Protein AF-A0A2X3AF05-F1 (afdb_monomer_lite)

Sequence (157 aa):
MMVEIRLKDGFSAYKIAKELNRPINTVLNEIRRGTTKQIKQGKEFNVYFADTGEAVYKKNRLKSSRKYKLLECSDFIKYVVDKVKNDHWSLDACVGEALHSSRFSPSQIISTKTLYNYVDLGLLPIKNIDLPAKLHRNKKSTRARNNKKKLGTSILD

Foldseek 3Di:
DQLQVVVVVVDDLVVSCVVLVHDSVLSVLLQVQQWDWDADPNDTDTHGDNVSSVVSVVVVVVVPDDDDCCVVLVVLLVQLLCCLPPVVDALQVSLVCCVVVVPDDPVSRDDSVSVVVCQVVVVHPDHLVSHPCNVVDDDDDDDDDPPDDDPDDDPSD

Organism: Clostridium perfringens (NCBI:txid1502)

Structure (mmCIF, N/CA/C/O backbone):
data_AF-A0A2X3AF05-F1
#
_entry.id   AF-A0A2X3AF05-F1
#
loop_
_atom_site.group_PDB
_atom_site.id
_atom_site.type_symbol
_atom_site.label_atom_id
_atom_site.label_alt_id
_atom_site.label_comp_id
_atom_site.label_asym_id
_atom_site.label_entity_id
_atom_site.label_seq_id
_atom_site.pdbx_PDB_ins_code
_atom_site.Cartn_x
_atom_site.Cartn_y
_atom_site.Cartn_z
_atom_site.occupancy
_atom_site.B_iso_or_equiv
_atom_site.auth_seq_id
_atom_site.auth_comp_id
_atom_site.auth_asym_id
_atom_site.auth_atom_id
_atom_site.pdbx_PDB_model_num
ATOM 1 N N . MET A 1 1 ? -12.002 -11.005 17.963 1.00 66.19 1 MET A N 1
ATOM 2 C CA . MET A 1 1 ? -13.215 -11.366 18.748 1.00 66.19 1 MET A CA 1
ATOM 3 C C . MET A 1 1 ? -13.111 -11.010 20.246 1.00 66.19 1 MET A C 1
ATOM 5 O O . MET A 1 1 ? -14.076 -10.506 20.809 1.00 66.19 1 MET A O 1
ATOM 9 N N . MET A 1 2 ? -11.945 -11.182 20.888 1.00 83.31 2 MET A N 1
ATOM 10 C CA . MET A 1 2 ? -11.741 -10.948 22.335 1.00 83.31 2 MET A CA 1
ATOM 11 C C . MET A 1 2 ? -12.134 -9.540 22.833 1.00 83.31 2 MET A C 1
ATOM 13 O O . MET A 1 2 ? -12.785 -9.407 23.865 1.00 83.31 2 MET A O 1
ATOM 17 N N . VAL A 1 3 ? -11.771 -8.479 22.097 1.00 88.00 3 VAL A N 1
ATOM 18 C CA . VAL A 1 3 ? -12.069 -7.083 22.488 1.00 88.00 3 VAL A CA 1
ATOM 19 C C . VAL A 1 3 ? -13.576 -6.828 22.585 1.00 88.00 3 VAL A C 1
ATOM 21 O O . VAL A 1 3 ? -14.021 -6.140 23.497 1.00 88.00 3 VAL A O 1
ATOM 24 N N . GLU A 1 4 ? -14.367 -7.399 21.674 1.00 89.25 4 GLU A N 1
ATOM 25 C CA . GLU A 1 4 ? -15.819 -7.198 21.656 1.00 89.25 4 GLU A CA 1
ATOM 26 C C . GLU A 1 4 ? -16.498 -7.840 22.867 1.00 89.25 4 GLU A C 1
ATOM 28 O O . GLU A 1 4 ? -17.340 -7.212 23.505 1.00 89.25 4 GLU A O 1
ATOM 33 N N . ILE A 1 5 ? -16.093 -9.067 23.207 1.00 90.62 5 ILE A N 1
ATOM 34 C CA . ILE A 1 5 ? -16.600 -9.797 24.375 1.00 90.62 5 ILE A CA 1
ATOM 35 C C . ILE A 1 5 ? -16.286 -9.005 25.647 1.00 90.62 5 ILE A C 1
ATOM 37 O O . ILE A 1 5 ? -17.187 -8.676 26.410 1.00 90.62 5 ILE A O 1
ATOM 41 N N . ARG A 1 6 ? -15.029 -8.580 25.825 1.00 90.94 6 ARG A N 1
ATOM 42 C CA . ARG A 1 6 ? -14.612 -7.862 27.039 1.00 90.94 6 ARG A CA 1
ATOM 43 C C . ARG A 1 6 ? -15.252 -6.487 27.191 1.00 90.94 6 ARG A C 1
ATOM 45 O O . ARG A 1 6 ? -15.476 -6.046 28.315 1.00 90.94 6 ARG A O 1
ATOM 52 N N . LEU A 1 7 ? -15.584 -5.815 26.090 1.00 90.75 7 LEU A N 1
ATOM 53 C CA . LEU A 1 7 ? -16.369 -4.583 26.151 1.00 90.75 7 LEU A CA 1
ATOM 54 C C . LEU A 1 7 ? -17.815 -4.833 26.590 1.00 90.75 7 LEU A C 1
ATOM 56 O O . LEU A 1 7 ? -18.346 -4.026 27.350 1.00 90.75 7 LEU A O 1
ATOM 60 N N . LYS A 1 8 ? -18.435 -5.944 26.167 1.00 89.12 8 LYS A N 1
ATOM 61 C CA . LYS A 1 8 ? -19.765 -6.355 26.656 1.00 89.12 8 LYS A CA 1
ATOM 62 C C . LYS A 1 8 ? -19.730 -6.706 28.147 1.00 89.12 8 LYS A C 1
ATOM 64 O O . LYS A 1 8 ? -20.658 -6.345 28.862 1.00 89.12 8 LYS A O 1
ATOM 69 N N . ASP A 1 9 ? -18.626 -7.281 28.621 1.00 92.44 9 ASP A N 1
ATOM 70 C CA . ASP A 1 9 ? -18.380 -7.563 30.045 1.00 92.44 9 ASP A CA 1
ATOM 71 C C . ASP A 1 9 ? -18.046 -6.302 30.879 1.00 92.44 9 ASP A C 1
ATOM 73 O O . ASP A 1 9 ? -17.771 -6.397 32.075 1.00 92.44 9 ASP A O 1
ATOM 77 N N . GLY A 1 10 ? -18.019 -5.109 30.267 1.00 91.62 10 GLY A N 1
ATOM 78 C CA . GLY A 1 10 ? -17.755 -3.840 30.955 1.00 91.62 10 GLY A CA 1
ATOM 79 C C . GLY A 1 10 ? -16.281 -3.583 31.291 1.00 91.62 10 GLY A C 1
ATOM 80 O O . GLY A 1 10 ? -15.974 -2.772 32.167 1.00 91.62 10 GLY A O 1
ATOM 81 N N . PHE A 1 11 ? -15.338 -4.263 30.631 1.00 93.12 11 PHE A N 1
ATOM 82 C CA . PHE A 1 11 ? -13.915 -4.084 30.919 1.00 93.12 11 PHE A CA 1
ATOM 83 C C . PHE A 1 11 ? -13.405 -2.742 30.388 1.00 93.12 11 PHE A C 1
ATOM 85 O O . PHE A 1 11 ? -13.729 -2.310 29.282 1.00 93.12 11 PHE A O 1
ATOM 92 N N . SER A 1 12 ? -12.507 -2.111 31.150 1.00 93.62 12 SER A N 1
ATOM 93 C CA . SER A 1 12 ? -11.785 -0.932 30.675 1.00 93.62 12 SER A CA 1
ATOM 94 C C . SER A 1 12 ? -10.769 -1.305 29.590 1.00 93.62 12 SER A C 1
ATOM 96 O O . SER A 1 12 ? -10.174 -2.387 29.607 1.00 93.62 12 SER A O 1
ATOM 98 N N . ALA A 1 13 ? -10.491 -0.371 28.676 1.00 92.38 13 ALA A N 1
ATOM 99 C CA . ALA A 1 13 ? -9.490 -0.565 27.623 1.00 92.38 13 ALA A CA 1
ATOM 100 C C . ALA A 1 13 ? -8.098 -0.928 28.180 1.00 92.38 13 ALA A C 1
ATOM 102 O O . ALA A 1 13 ? -7.360 -1.684 27.552 1.00 92.38 13 ALA A O 1
ATOM 103 N N . TYR A 1 14 ? -7.752 -0.438 29.376 1.00 94.31 14 TYR A N 1
ATOM 104 C CA . TYR A 1 14 ? -6.516 -0.801 30.073 1.00 94.31 14 TYR A CA 1
ATOM 105 C C . TYR A 1 14 ? -6.477 -2.289 30.445 1.00 94.31 14 TYR A C 1
ATOM 107 O O . TYR A 1 14 ? -5.475 -2.960 30.197 1.00 94.31 14 TYR A O 1
ATOM 115 N N . LYS A 1 15 ? -7.574 -2.818 31.003 1.00 94.38 15 LYS A N 1
ATOM 116 C CA . LYS A 1 15 ? -7.674 -4.227 31.405 1.00 94.38 15 LYS A CA 1
ATOM 117 C C . LYS A 1 15 ? -7.576 -5.151 30.190 1.00 94.38 15 LYS A C 1
ATOM 119 O O . LYS A 1 15 ? -6.804 -6.104 30.213 1.00 94.38 15 LYS A O 1
ATOM 124 N N . ILE A 1 16 ? -8.266 -4.796 29.103 1.00 92.75 16 ILE A N 1
ATOM 125 C CA . ILE A 1 16 ? -8.190 -5.503 27.814 1.00 92.75 16 ILE A CA 1
ATOM 126 C C . ILE A 1 16 ? -6.752 -5.488 27.269 1.00 92.75 16 ILE A C 1
ATOM 128 O O . ILE A 1 16 ? -6.238 -6.508 26.822 1.00 92.75 16 ILE A O 1
ATOM 132 N N . ALA A 1 17 ? -6.069 -4.343 27.335 1.00 92.56 17 ALA A N 1
ATOM 133 C CA . ALA A 1 17 ? -4.694 -4.210 26.863 1.00 92.56 17 ALA A CA 1
ATOM 134 C C . ALA A 1 17 ? -3.702 -5.079 27.655 1.00 92.56 17 ALA A C 1
ATOM 136 O O . ALA A 1 17 ? -2.823 -5.702 27.057 1.00 92.56 17 ALA A O 1
ATOM 137 N N . LYS A 1 18 ? -3.862 -5.160 28.983 1.00 93.31 18 LYS A N 1
ATOM 138 C CA . LYS A 1 18 ? -3.059 -6.041 29.844 1.00 93.31 18 LYS A CA 1
ATOM 139 C C . LYS A 1 18 ? -3.282 -7.515 29.527 1.00 93.31 18 LYS A C 1
ATOM 141 O O . LYS A 1 18 ? -2.306 -8.247 29.416 1.00 93.31 18 LYS A O 1
ATOM 146 N N . GLU A 1 19 ? -4.532 -7.922 29.325 1.00 91.44 19 GLU A N 1
ATOM 147 C CA . GLU A 1 19 ? -4.881 -9.300 28.970 1.00 91.44 19 GLU A CA 1
ATOM 148 C C . GLU A 1 19 ? -4.316 -9.716 27.606 1.00 91.44 19 GLU A C 1
ATOM 150 O O . GLU A 1 19 ? -3.739 -10.790 27.475 1.00 91.44 19 GLU A O 1
ATOM 155 N N . LEU A 1 20 ? -4.399 -8.836 26.604 1.00 88.75 20 LEU A N 1
ATOM 156 C CA . LEU A 1 20 ? -3.835 -9.085 25.272 1.00 88.75 20 LEU A CA 1
ATOM 157 C C . LEU A 1 20 ? -2.306 -8.924 25.217 1.00 88.75 20 LEU A C 1
ATOM 159 O O . LEU A 1 20 ? -1.701 -9.163 24.171 1.00 88.75 20 LEU A O 1
ATOM 163 N N . ASN A 1 21 ? -1.679 -8.474 26.308 1.00 90.00 21 ASN A N 1
ATOM 164 C CA . ASN A 1 21 ? -0.277 -8.064 26.366 1.00 90.00 21 ASN A CA 1
ATOM 165 C C . ASN A 1 21 ? 0.096 -7.062 25.250 1.00 90.00 21 ASN A C 1
ATOM 167 O O . ASN A 1 21 ? 1.096 -7.205 24.540 1.00 90.00 21 ASN A O 1
ATOM 171 N N . ARG A 1 22 ? -0.750 -6.043 25.053 1.00 88.75 22 ARG A N 1
ATOM 172 C CA . ARG A 1 22 ? -0.572 -4.999 24.034 1.00 88.75 22 ARG A CA 1
ATOM 173 C C . ARG A 1 22 ? -0.566 -3.604 24.650 1.00 88.75 22 ARG A C 1
ATOM 175 O O . ARG A 1 22 ? -1.177 -3.383 25.691 1.00 88.75 22 ARG A O 1
ATOM 182 N N . PRO A 1 23 ? 0.067 -2.618 23.990 1.00 91.75 23 PRO A N 1
ATOM 183 C CA . PRO A 1 23 ? -0.051 -1.227 24.408 1.00 91.75 23 PRO A CA 1
ATOM 184 C C . PRO A 1 23 ? -1.510 -0.759 24.365 1.00 91.75 23 PRO A C 1
ATOM 186 O O . PRO A 1 23 ? -2.201 -1.005 23.371 1.00 91.75 23 PRO A O 1
ATOM 189 N N . ILE A 1 24 ? -1.942 -0.012 25.387 1.00 93.88 24 ILE A N 1
ATOM 190 C CA . ILE A 1 24 ? -3.313 0.521 25.507 1.00 93.88 24 ILE A CA 1
ATOM 191 C C . ILE A 1 24 ? -3.758 1.304 24.267 1.00 93.88 24 ILE A C 1
ATOM 193 O O . ILE A 1 24 ? -4.888 1.152 23.812 1.00 93.88 24 ILE A O 1
ATOM 197 N N . ASN A 1 25 ? -2.847 2.066 23.655 1.00 94.81 25 ASN A N 1
ATOM 198 C CA . ASN A 1 25 ? -3.124 2.837 22.443 1.00 94.81 25 ASN A CA 1
ATOM 199 C C . ASN A 1 25 ? -3.580 1.953 21.277 1.00 94.81 25 ASN A C 1
ATOM 201 O O . ASN A 1 25 ? -4.412 2.375 20.481 1.00 94.81 25 ASN A O 1
ATOM 205 N N . THR A 1 26 ? -3.081 0.718 21.189 1.00 91.00 26 THR A N 1
ATOM 206 C CA . THR A 1 26 ? -3.488 -0.238 20.149 1.00 91.00 26 THR A CA 1
ATOM 207 C C . THR A 1 26 ? -4.952 -0.623 20.323 1.00 91.00 26 THR A C 1
ATOM 209 O O . THR A 1 26 ? -5.715 -0.566 19.365 1.00 91.00 26 THR A O 1
ATOM 212 N N . VAL A 1 27 ? -5.352 -0.937 21.559 1.00 92.06 27 VAL A N 1
ATOM 213 C CA . VAL A 1 27 ? -6.736 -1.293 21.900 1.00 92.06 27 VAL A CA 1
ATOM 214 C C . VAL A 1 27 ? -7.660 -0.093 21.709 1.00 92.06 27 VAL A C 1
ATOM 216 O O . VAL A 1 27 ? -8.699 -0.219 21.076 1.00 92.06 27 VAL A O 1
ATOM 219 N N . LEU A 1 28 ? -7.265 1.098 22.162 1.00 93.94 28 LEU A N 1
ATOM 220 C CA . LEU A 1 28 ? -8.055 2.318 21.964 1.00 93.94 28 LEU A CA 1
ATOM 221 C C . LEU A 1 28 ? -8.248 2.658 20.482 1.00 93.94 28 LEU A C 1
ATOM 223 O O . LEU A 1 28 ? -9.339 3.060 20.081 1.00 93.94 28 LEU A O 1
ATOM 227 N N . ASN A 1 29 ? -7.207 2.496 19.663 1.00 93.00 29 ASN A N 1
ATOM 228 C CA . ASN A 1 29 ? -7.294 2.718 18.221 1.00 93.00 29 ASN A CA 1
ATOM 229 C C . ASN A 1 29 ? -8.196 1.685 17.538 1.00 93.00 29 ASN A C 1
ATOM 231 O O . ASN A 1 29 ? -8.916 2.051 16.612 1.00 93.00 29 ASN A O 1
ATOM 235 N N . GLU A 1 30 ? -8.175 0.429 17.993 1.00 91.81 30 GLU A N 1
ATOM 236 C CA . GLU A 1 30 ? -9.094 -0.610 17.523 1.00 91.81 30 GLU A CA 1
ATOM 237 C C . GLU A 1 30 ? -10.542 -0.250 17.846 1.00 91.81 30 GLU A C 1
ATOM 239 O O . GLU A 1 30 ? -11.370 -0.164 16.943 1.00 91.81 30 GLU A O 1
ATOM 244 N N . ILE A 1 31 ? -10.824 0.047 19.118 1.00 92.56 31 ILE A N 1
ATOM 245 C CA . I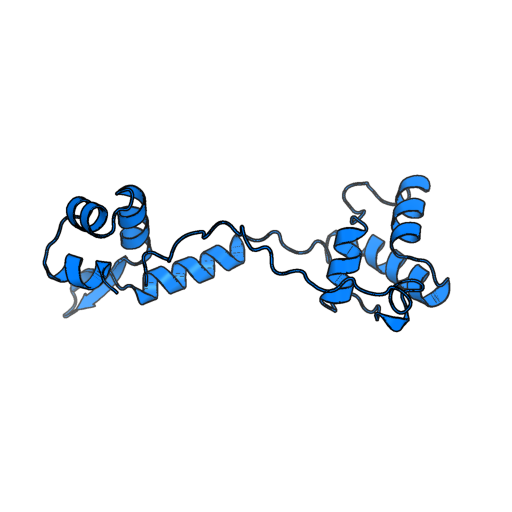LE A 1 31 ? -12.165 0.397 19.590 1.00 92.56 31 ILE A CA 1
ATOM 246 C C . ILE A 1 31 ? -12.688 1.597 18.809 1.00 92.56 31 ILE A C 1
ATOM 248 O O . ILE A 1 31 ? -13.752 1.524 18.208 1.00 92.56 31 ILE A O 1
ATOM 252 N N . ARG A 1 32 ? -11.902 2.676 18.712 1.00 93.06 32 ARG A N 1
ATOM 253 C CA . ARG A 1 32 ? -12.293 3.875 17.958 1.00 93.06 32 ARG A CA 1
ATOM 254 C C . ARG A 1 32 ? -12.599 3.574 16.490 1.00 93.06 32 ARG A C 1
ATOM 256 O O . ARG A 1 32 ? -13.454 4.228 15.907 1.00 93.06 32 ARG A O 1
ATOM 263 N N . ARG A 1 33 ? -11.895 2.611 15.893 1.00 92.25 33 ARG A N 1
ATOM 264 C CA . ARG A 1 33 ? -12.087 2.213 14.497 1.00 92.25 33 ARG A CA 1
ATOM 265 C C . ARG A 1 33 ? -13.323 1.330 14.296 1.00 92.25 33 ARG A C 1
ATOM 267 O O . ARG A 1 33 ? -13.945 1.437 13.245 1.00 92.25 33 ARG A O 1
ATOM 274 N N . GLY A 1 34 ? -13.653 0.475 15.264 1.00 91.88 34 GLY A N 1
ATOM 275 C CA . GLY A 1 34 ? -14.804 -0.436 15.209 1.00 91.88 34 GLY A CA 1
ATOM 276 C C . GLY A 1 34 ? -16.100 0.105 15.820 1.00 91.88 34 GLY A C 1
ATOM 277 O O . GLY A 1 34 ? -17.156 -0.493 15.620 1.00 91.88 34 GLY A O 1
ATOM 278 N N . THR A 1 35 ? -16.057 1.223 16.552 1.00 93.69 35 THR A N 1
ATOM 279 C CA . THR A 1 35 ? -17.252 1.863 17.119 1.00 93.69 35 THR A CA 1
ATOM 280 C C . THR A 1 35 ? -18.089 2.526 16.031 1.00 93.69 35 THR A C 1
ATOM 282 O O . THR A 1 35 ? -17.615 3.396 15.302 1.00 93.69 35 THR A O 1
ATOM 285 N N . THR A 1 36 ? -19.365 2.150 15.962 1.00 91.19 36 THR A N 1
ATOM 286 C CA . THR A 1 36 ? -20.345 2.703 15.020 1.00 91.19 36 THR A CA 1
ATOM 287 C C . THR A 1 36 ? -21.599 3.192 15.721 1.00 91.19 36 THR A C 1
ATOM 289 O O . THR A 1 36 ? -21.995 2.650 16.754 1.00 91.19 36 THR A O 1
ATOM 292 N N . LYS A 1 37 ? -22.237 4.208 15.133 1.00 91.56 37 LYS A N 1
ATOM 293 C CA . LYS A 1 37 ? -23.563 4.668 15.539 1.00 91.56 37 LYS A CA 1
ATOM 294 C C . LYS A 1 37 ? -24.617 3.681 15.049 1.00 91.56 37 LYS A C 1
ATOM 296 O O . LYS A 1 37 ? -24.666 3.370 13.863 1.00 91.56 37 LYS A O 1
ATOM 301 N N . GLN A 1 38 ? -25.454 3.219 15.962 1.00 88.56 38 GLN A N 1
ATOM 302 C CA . GLN A 1 38 ? -26.603 2.361 15.708 1.00 88.56 38 GLN A CA 1
ATOM 303 C C . GLN A 1 38 ? -27.863 3.055 16.230 1.00 88.56 38 GLN A C 1
ATOM 305 O O . GLN A 1 38 ? -27.791 3.845 17.171 1.00 88.56 38 GLN A O 1
ATOM 310 N N . ILE A 1 39 ? -29.018 2.767 15.632 1.00 89.75 39 ILE A N 1
ATOM 311 C CA . ILE A 1 39 ? -30.318 3.281 16.086 1.00 89.75 39 ILE A CA 1
ATOM 312 C C . ILE A 1 39 ? -31.143 2.107 16.594 1.00 89.75 39 ILE A C 1
ATOM 314 O O . ILE A 1 39 ? -31.338 1.120 15.888 1.00 89.75 39 ILE A O 1
ATOM 318 N N . LYS A 1 40 ? -31.616 2.194 17.837 1.00 84.31 40 LYS A N 1
ATOM 319 C CA . LYS A 1 40 ? -32.471 1.177 18.456 1.00 84.31 40 LYS A CA 1
ATOM 320 C C . LYS A 1 40 ? -33.590 1.909 19.163 1.00 84.31 40 LYS A C 1
ATOM 322 O O . LYS A 1 40 ? -33.333 2.774 19.993 1.00 84.31 40 LYS A O 1
ATOM 327 N N . GLN A 1 41 ? -34.827 1.579 18.794 1.00 85.44 41 GLN A N 1
ATOM 328 C CA . GLN A 1 41 ? -36.030 2.215 19.346 1.00 85.44 41 GLN A CA 1
ATOM 329 C C . GLN A 1 41 ? -35.980 3.757 19.255 1.00 85.44 41 GLN A C 1
ATOM 331 O O . GLN A 1 41 ? -36.306 4.457 20.207 1.00 85.44 41 GLN A O 1
ATOM 336 N N . GLY A 1 42 ? -35.498 4.290 18.126 1.00 86.81 42 GLY A N 1
ATOM 337 C CA . GLY A 1 42 ? -35.403 5.736 17.883 1.00 86.81 42 GLY A CA 1
ATOM 338 C C . GLY A 1 42 ? -34.281 6.467 18.633 1.00 86.81 42 GLY A C 1
ATOM 339 O O . GLY A 1 42 ? -34.132 7.670 18.450 1.00 86.81 42 GLY A O 1
ATOM 340 N N . LYS A 1 43 ? -33.471 5.773 19.446 1.00 84.88 43 LYS A N 1
ATOM 341 C CA . LYS A 1 43 ? -32.310 6.353 20.137 1.00 84.88 43 LYS A CA 1
ATOM 342 C C . LYS A 1 43 ? -31.006 5.927 19.469 1.00 84.88 43 LYS A C 1
ATOM 344 O O . LYS A 1 43 ? -30.818 4.750 19.157 1.00 84.88 43 LYS A O 1
ATOM 349 N N . GLU A 1 44 ? -30.107 6.889 19.276 1.00 88.19 44 GLU A N 1
ATOM 350 C CA . GLU A 1 44 ? -28.742 6.642 18.807 1.00 88.19 44 GLU A CA 1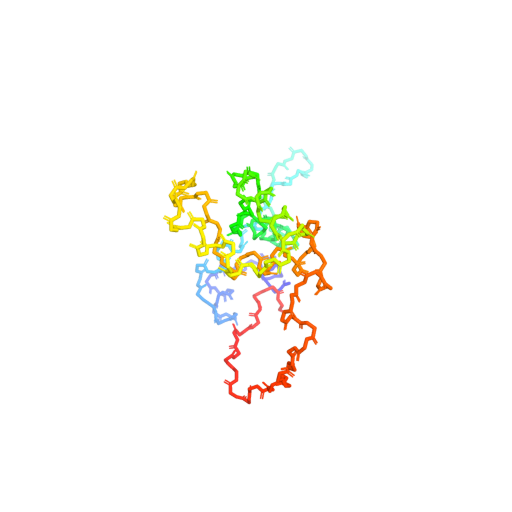
ATOM 351 C C . GLU A 1 44 ? -27.865 6.104 19.944 1.00 88.19 44 GLU A C 1
ATOM 353 O O . GLU A 1 44 ? -27.859 6.639 21.052 1.00 88.19 44 GLU A O 1
ATOM 358 N N . PHE A 1 45 ? -27.091 5.059 19.662 1.00 87.81 45 PHE A N 1
ATOM 359 C CA . PHE A 1 45 ? -26.130 4.470 20.589 1.00 87.81 45 PHE A CA 1
ATOM 360 C C . PHE A 1 45 ? -24.865 4.041 19.843 1.00 87.81 45 PHE A C 1
ATOM 362 O O . PHE A 1 45 ? -24.910 3.624 18.687 1.00 87.81 45 PHE A O 1
ATOM 369 N N . ASN A 1 46 ? -23.714 4.170 20.500 1.00 89.12 46 ASN A N 1
ATOM 370 C CA . ASN A 1 46 ? -22.427 3.773 19.938 1.00 89.12 46 ASN A CA 1
ATOM 371 C C . ASN A 1 46 ? -22.104 2.340 20.363 1.00 89.12 46 ASN A C 1
ATOM 373 O O . ASN A 1 46 ? -21.990 2.068 21.557 1.00 89.12 46 ASN A O 1
ATOM 377 N N . VAL A 1 47 ? -21.921 1.443 19.396 1.00 90.38 47 VAL A N 1
ATOM 378 C CA . VAL A 1 47 ? -21.552 0.042 19.643 1.00 90.38 47 VAL A CA 1
ATOM 379 C C . VAL A 1 47 ? -20.299 -0.308 18.872 1.00 90.38 47 VAL A C 1
ATOM 381 O O . VAL A 1 47 ? -20.156 0.027 17.694 1.00 90.38 47 VAL A O 1
ATOM 384 N N . TYR A 1 48 ? -19.390 -0.991 19.555 1.00 91.00 48 TYR A N 1
ATOM 385 C CA . TYR A 1 48 ? -18.212 -1.577 18.944 1.00 91.00 48 TYR A CA 1
ATOM 386 C C . TYR A 1 48 ? -18.552 -2.918 18.290 1.00 91.00 48 TYR A C 1
ATOM 388 O O . TYR A 1 48 ? -19.117 -3.795 18.941 1.00 91.00 48 TYR A O 1
ATOM 396 N N . PHE A 1 49 ? -18.134 -3.083 17.037 1.00 90.62 49 PHE A N 1
ATOM 397 C CA . PHE A 1 49 ? -18.172 -4.352 16.316 1.00 90.62 49 PHE A CA 1
ATOM 398 C C . PHE A 1 49 ? -16.784 -4.652 15.750 1.00 90.62 49 PHE A C 1
ATOM 400 O O . PHE A 1 49 ? -16.182 -3.798 15.086 1.00 90.62 49 PHE A O 1
ATOM 407 N N . ALA A 1 50 ? -16.277 -5.863 15.995 1.00 89.56 50 ALA A N 1
ATOM 408 C CA . ALA A 1 50 ? -14.952 -6.256 15.515 1.00 89.56 50 ALA A CA 1
ATOM 409 C C . ALA A 1 50 ? -14.867 -6.240 13.977 1.00 89.56 50 ALA A C 1
ATOM 411 O O . ALA A 1 50 ? -13.916 -5.689 13.418 1.00 89.56 50 ALA A O 1
ATOM 412 N N . ASP A 1 51 ? -15.899 -6.750 13.303 1.00 90.25 51 ASP A N 1
ATOM 413 C CA . ASP A 1 51 ? -15.965 -6.821 11.837 1.00 90.25 51 ASP A CA 1
ATOM 414 C C . ASP A 1 51 ? -15.893 -5.433 11.198 1.00 90.25 51 ASP A C 1
ATOM 416 O O . ASP A 1 51 ? -15.211 -5.223 10.191 1.00 90.25 51 ASP A O 1
ATOM 420 N N . THR A 1 52 ? -16.534 -4.441 11.818 1.00 91.31 52 THR A N 1
ATOM 421 C CA . THR A 1 52 ? -16.500 -3.064 11.327 1.00 91.31 52 THR A CA 1
ATOM 422 C C . THR A 1 52 ? -15.111 -2.453 11.483 1.00 91.31 52 THR A C 1
ATOM 424 O O . THR A 1 52 ? -14.620 -1.787 10.568 1.00 91.31 52 THR A O 1
ATOM 427 N N . GLY A 1 53 ? -14.437 -2.730 12.604 1.00 90.50 53 GLY A N 1
ATOM 428 C CA . GLY A 1 53 ? -13.051 -2.319 12.831 1.00 90.50 53 GLY A CA 1
ATOM 429 C C . GLY A 1 53 ? -12.095 -2.901 11.787 1.00 90.50 53 GLY A C 1
ATOM 430 O O . GLY A 1 53 ? -11.233 -2.181 11.263 1.00 90.50 53 GLY A O 1
ATOM 431 N N . GLU A 1 54 ? -12.281 -4.171 11.425 1.00 89.88 54 GLU A N 1
ATOM 432 C CA . GLU A 1 54 ? -11.510 -4.839 10.378 1.00 89.88 54 GLU A CA 1
ATOM 433 C C . GLU A 1 54 ? -11.828 -4.282 8.982 1.00 89.88 54 GLU A C 1
ATOM 435 O O . GLU A 1 54 ? -10.914 -3.987 8.206 1.00 89.88 54 GLU A O 1
ATOM 440 N N . ALA A 1 55 ? -13.104 -4.070 8.659 1.00 92.00 55 ALA A N 1
ATOM 441 C CA . ALA A 1 55 ? -13.524 -3.511 7.377 1.00 92.00 55 ALA A CA 1
ATOM 442 C C . ALA A 1 55 ? -12.934 -2.109 7.153 1.00 92.00 55 ALA A C 1
ATOM 444 O O . ALA A 1 55 ? -12.370 -1.821 6.090 1.00 92.00 55 ALA A O 1
ATOM 445 N N . VAL A 1 56 ? -12.985 -1.246 8.174 1.00 92.56 56 VAL A N 1
ATOM 446 C CA . VAL A 1 56 ? -12.372 0.090 8.127 1.00 92.56 56 VAL A CA 1
ATOM 447 C C . VAL A 1 56 ? -10.850 -0.013 8.006 1.00 92.56 56 VAL A C 1
ATOM 449 O O . VAL A 1 56 ? -10.251 0.724 7.217 1.00 92.56 56 VAL A O 1
ATOM 452 N N . TYR A 1 57 ? -10.208 -0.945 8.723 1.00 90.31 57 TYR A N 1
ATOM 453 C CA . TYR A 1 57 ? -8.773 -1.197 8.576 1.00 90.31 57 TYR A CA 1
ATOM 454 C C . TYR A 1 57 ? -8.409 -1.577 7.141 1.00 90.31 57 TYR A C 1
ATOM 456 O O . TYR A 1 57 ? -7.550 -0.926 6.547 1.00 90.31 57 TYR A O 1
ATOM 464 N N . LYS A 1 58 ? -9.080 -2.581 6.562 1.00 90.94 58 LYS A N 1
ATOM 465 C CA . LYS A 1 58 ? -8.841 -3.048 5.188 1.00 90.94 58 LYS A CA 1
ATOM 466 C C . LYS A 1 58 ? -9.044 -1.910 4.186 1.00 90.94 58 LYS A C 1
ATOM 468 O O . LYS A 1 58 ? -8.169 -1.666 3.356 1.00 90.94 58 LYS A O 1
ATOM 473 N N . LYS A 1 59 ? -10.123 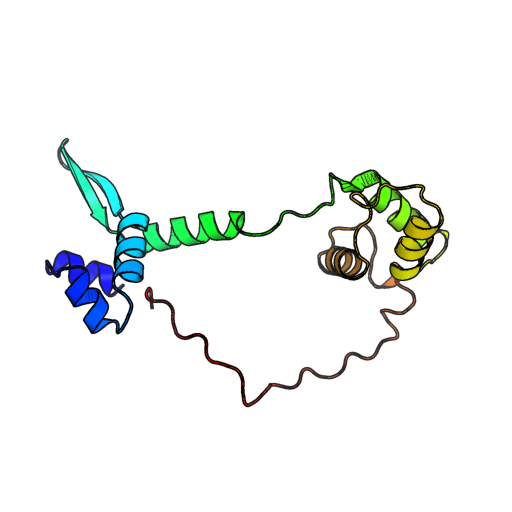-1.131 4.324 1.00 92.38 59 LYS A N 1
ATOM 474 C CA . LYS A 1 59 ? -10.400 0.044 3.479 1.00 92.38 59 LYS A CA 1
ATOM 475 C C . LYS A 1 59 ? -9.287 1.092 3.547 1.00 92.38 59 LYS A C 1
ATOM 477 O O . LYS A 1 59 ? -8.847 1.594 2.513 1.00 92.38 59 LYS A O 1
ATOM 482 N N . ASN A 1 60 ? -8.808 1.418 4.745 1.00 90.62 60 ASN A N 1
ATOM 483 C CA . ASN A 1 60 ? -7.711 2.371 4.921 1.00 90.62 60 ASN A CA 1
ATOM 484 C C . ASN A 1 60 ? -6.382 1.801 4.414 1.00 90.62 60 ASN A C 1
ATOM 486 O O . ASN A 1 60 ? -5.587 2.519 3.807 1.00 90.62 60 ASN A O 1
ATOM 490 N N . ARG A 1 61 ? -6.155 0.497 4.599 1.00 88.81 61 ARG A N 1
ATOM 491 C CA . ARG A 1 61 ? -4.949 -0.194 4.143 1.00 88.81 61 ARG A CA 1
ATOM 492 C C . ARG A 1 61 ? -4.805 -0.151 2.624 1.00 88.81 61 ARG A C 1
ATOM 494 O O . ARG A 1 61 ? -3.696 0.082 2.152 1.00 88.81 61 ARG A O 1
ATOM 501 N N . LEU A 1 62 ? -5.905 -0.281 1.878 1.00 86.56 62 LEU A N 1
ATOM 502 C CA . LEU A 1 62 ? -5.910 -0.122 0.418 1.00 86.56 62 LEU A CA 1
ATOM 503 C C . LEU A 1 62 ? -5.395 1.266 -0.005 1.00 86.56 62 LEU A C 1
ATOM 505 O O . LEU A 1 62 ? -4.591 1.378 -0.929 1.00 86.56 62 LEU A O 1
ATOM 509 N N . LYS A 1 63 ? -5.784 2.319 0.726 1.00 85.81 63 LYS A N 1
ATOM 510 C CA . LYS A 1 63 ? -5.360 3.707 0.467 1.00 85.81 63 LYS A CA 1
ATOM 511 C C . LYS A 1 63 ? -3.925 4.016 0.902 1.00 85.81 63 LYS A C 1
ATOM 513 O O . LYS A 1 63 ? -3.353 4.990 0.431 1.00 85.81 63 LYS A O 1
ATOM 518 N N . SER A 1 64 ? -3.350 3.213 1.797 1.00 83.62 64 SER A N 1
ATOM 519 C CA . SER A 1 64 ? -1.998 3.426 2.334 1.00 83.62 64 SER A CA 1
ATOM 520 C C . SER A 1 64 ? -0.888 3.104 1.330 1.00 83.62 64 SER A C 1
ATOM 522 O O . SER A 1 64 ? 0.269 3.444 1.574 1.00 83.62 64 SER A O 1
ATOM 524 N N . SER A 1 65 ? -1.207 2.398 0.245 1.00 79.19 65 SER A N 1
ATOM 525 C CA . SER A 1 65 ? -0.229 2.033 -0.775 1.00 79.19 65 SER A CA 1
ATOM 526 C C . SER A 1 65 ? -0.010 3.176 -1.768 1.00 79.19 65 SER A C 1
ATOM 528 O O . SER A 1 65 ? -0.931 3.919 -2.112 1.00 79.19 65 SER A O 1
ATOM 530 N N . ARG A 1 66 ? 1.233 3.330 -2.237 1.00 79.12 66 ARG A N 1
ATOM 531 C CA . ARG A 1 66 ? 1.551 4.288 -3.299 1.00 79.12 66 ARG A CA 1
ATOM 532 C C . ARG A 1 66 ? 0.852 3.842 -4.583 1.00 79.12 66 ARG A C 1
ATOM 534 O O . ARG A 1 66 ? 1.065 2.718 -5.032 1.00 79.12 66 ARG A O 1
ATOM 541 N N . LYS A 1 67 ? 0.049 4.728 -5.175 1.00 83.69 67 LYS A N 1
ATOM 542 C CA . LYS A 1 67 ? -0.602 4.475 -6.465 1.00 83.69 67 LYS A CA 1
ATOM 543 C C . LYS A 1 67 ? 0.440 4.325 -7.577 1.00 83.69 67 LYS A C 1
ATOM 545 O O . LYS A 1 67 ? 1.532 4.894 -7.503 1.00 83.69 67 LYS A O 1
ATOM 550 N N . TYR A 1 68 ? 0.100 3.549 -8.601 1.00 87.12 68 TYR A N 1
ATOM 551 C CA . TYR A 1 68 ? 0.945 3.390 -9.779 1.00 87.12 68 TYR A CA 1
ATOM 552 C C . TYR A 1 68 ? 1.052 4.702 -10.557 1.00 87.12 68 TYR A C 1
ATOM 554 O O . TYR A 1 68 ? 0.070 5.424 -10.703 1.00 87.12 68 TYR A O 1
ATOM 562 N N . LYS A 1 69 ? 2.237 4.972 -11.106 1.00 86.56 69 LYS A N 1
ATOM 563 C CA . LYS A 1 69 ? 2.532 6.176 -11.892 1.00 86.56 69 LYS A CA 1
ATOM 564 C C . LYS A 1 69 ? 2.178 6.031 -13.377 1.00 86.56 69 LYS A C 1
ATOM 566 O O . LYS A 1 69 ? 2.664 6.796 -14.199 1.00 86.56 69 LYS A O 1
ATOM 571 N N . LEU A 1 70 ? 1.365 5.038 -13.742 1.00 86.12 70 LEU A N 1
ATOM 572 C CA . LEU A 1 70 ? 1.084 4.708 -15.145 1.00 86.12 70 LEU A CA 1
ATOM 573 C C . LEU A 1 70 ? 0.490 5.887 -15.924 1.00 86.12 70 LEU A C 1
ATOM 575 O O . LEU A 1 70 ? 0.885 6.141 -17.055 1.00 86.12 70 LEU A O 1
ATOM 579 N N . LEU A 1 71 ? -0.437 6.617 -15.300 1.00 86.25 71 LEU A N 1
ATOM 580 C CA . LEU A 1 71 ? -1.086 7.772 -15.919 1.00 86.25 71 LEU A CA 1
ATOM 581 C C . LEU A 1 71 ? -0.162 8.997 -15.935 1.00 86.25 71 LEU A C 1
ATOM 583 O O . LEU A 1 71 ? -0.038 9.659 -16.961 1.00 86.25 71 LEU A O 1
ATOM 587 N N . GLU A 1 72 ? 0.529 9.256 -14.821 1.00 88.94 72 GLU A N 1
ATOM 588 C CA . GLU A 1 72 ? 1.467 10.380 -14.674 1.00 88.94 72 GLU A CA 1
ATOM 589 C C . GLU A 1 72 ? 2.651 10.285 -15.649 1.00 88.94 72 GLU A C 1
ATOM 591 O O . GLU A 1 72 ? 3.122 11.292 -16.164 1.00 88.94 72 GLU A O 1
ATOM 596 N N . CYS A 1 73 ? 3.141 9.069 -15.898 1.00 91.56 73 CYS A N 1
ATOM 597 C CA . CYS A 1 73 ? 4.318 8.788 -16.723 1.00 91.56 73 CYS A CA 1
ATOM 598 C C . CYS A 1 73 ? 3.933 8.141 -18.064 1.00 91.56 73 CYS A C 1
ATOM 600 O O . CYS A 1 73 ? 4.679 7.315 -18.596 1.00 91.56 73 CYS A O 1
ATOM 602 N N . SER A 1 74 ? 2.747 8.462 -18.587 1.00 92.75 74 SER A N 1
ATOM 603 C CA . SER A 1 74 ? 2.181 7.784 -19.758 1.00 92.75 74 SER A CA 1
ATOM 604 C C . SER A 1 74 ? 3.042 7.932 -21.018 1.00 92.75 74 SER A C 1
ATOM 606 O O . SER A 1 74 ? 3.209 6.956 -21.748 1.00 92.75 74 SER A O 1
ATOM 608 N N . ASP A 1 75 ? 3.656 9.095 -21.241 1.00 93.25 75 ASP A N 1
ATOM 609 C CA . ASP A 1 75 ? 4.534 9.330 -22.396 1.00 93.25 75 ASP A CA 1
ATOM 610 C C . ASP A 1 75 ? 5.808 8.482 -22.337 1.00 93.25 75 ASP A C 1
ATOM 612 O O . ASP A 1 75 ? 6.175 7.833 -23.317 1.00 93.25 75 ASP A O 1
ATOM 616 N N . PHE A 1 76 ? 6.429 8.396 -21.156 1.00 94.56 76 PHE A N 1
ATOM 617 C CA . PHE A 1 76 ? 7.578 7.519 -20.935 1.00 94.56 76 PHE A CA 1
ATOM 618 C C . PHE A 1 76 ? 7.204 6.044 -21.141 1.00 94.56 76 PHE A C 1
ATOM 620 O O . PHE A 1 76 ? 7.954 5.282 -21.743 1.00 94.56 76 PHE A O 1
ATOM 627 N N . ILE A 1 77 ? 6.017 5.631 -20.693 1.00 94.62 77 ILE A N 1
ATOM 628 C CA . ILE A 1 77 ? 5.543 4.256 -20.876 1.00 94.62 77 ILE A CA 1
ATOM 629 C C . ILE A 1 77 ? 5.321 3.926 -22.351 1.00 94.62 77 ILE A C 1
ATOM 631 O O . ILE A 1 77 ? 5.727 2.850 -22.785 1.00 94.62 77 ILE A O 1
ATOM 635 N N . LYS A 1 78 ? 4.712 4.829 -23.128 1.00 94.56 78 LYS A N 1
ATOM 636 C CA . LYS A 1 78 ? 4.538 4.636 -24.577 1.00 94.56 78 LYS A CA 1
ATOM 637 C C . LYS A 1 78 ? 5.888 4.455 -25.266 1.00 94.56 78 LYS A C 1
ATOM 639 O O . LYS A 1 78 ? 6.040 3.517 -26.040 1.00 94.56 78 LYS A O 1
ATOM 644 N N . TYR A 1 79 ? 6.866 5.291 -24.916 1.00 94.94 79 TYR A N 1
ATOM 645 C CA . TYR A 1 79 ? 8.238 5.173 -25.405 1.00 94.94 79 TYR A CA 1
ATOM 646 C C . TYR A 1 79 ? 8.861 3.810 -25.073 1.00 94.94 79 TYR A C 1
ATOM 648 O O . TYR A 1 79 ? 9.381 3.136 -25.955 1.00 94.94 79 TYR A O 1
ATOM 656 N N . VAL A 1 80 ? 8.757 3.359 -23.819 1.00 94.44 80 VAL A N 1
ATOM 657 C CA . VAL A 1 80 ? 9.278 2.045 -23.410 1.00 94.44 80 VAL A CA 1
ATOM 658 C C . VAL A 1 80 ? 8.599 0.914 -24.185 1.00 94.44 80 VAL A C 1
ATOM 660 O O . VAL A 1 80 ? 9.276 0.002 -24.647 1.00 94.44 80 VAL A O 1
ATOM 663 N N . VAL A 1 81 ? 7.273 0.955 -24.342 1.00 94.81 81 VAL A N 1
ATOM 664 C CA . VAL A 1 81 ? 6.522 -0.073 -25.081 1.00 94.81 81 VAL A CA 1
ATOM 665 C C . VAL A 1 81 ? 6.959 -0.133 -26.543 1.00 94.81 81 VAL A C 1
ATOM 667 O O . VAL A 1 81 ? 7.153 -1.231 -27.061 1.00 94.81 81 VAL A O 1
ATOM 670 N N . ASP A 1 82 ? 7.130 1.021 -27.185 1.00 94.56 82 ASP A N 1
ATOM 671 C CA . ASP A 1 82 ? 7.608 1.130 -28.563 1.00 94.56 82 ASP A CA 1
ATOM 672 C C . ASP A 1 82 ? 9.014 0.529 -28.716 1.00 94.56 82 ASP A C 1
ATOM 674 O O . ASP A 1 82 ? 9.215 -0.387 -29.513 1.00 94.56 82 ASP A O 1
ATOM 678 N N . LYS A 1 83 ? 9.962 0.936 -27.862 1.00 94.12 83 LYS A N 1
ATOM 679 C CA . LYS A 1 83 ? 11.348 0.441 -27.888 1.00 94.12 83 LYS A CA 1
ATOM 680 C C . LYS A 1 83 ? 11.484 -1.044 -27.587 1.00 94.12 83 LYS A C 1
ATOM 682 O O . LYS A 1 83 ? 12.314 -1.720 -28.189 1.00 94.12 83 LYS A O 1
ATOM 687 N N . VAL A 1 84 ? 10.676 -1.573 -26.675 1.00 93.44 84 VAL A N 1
ATOM 688 C CA . VAL A 1 84 ? 10.703 -3.006 -26.357 1.00 93.44 84 VAL A CA 1
ATOM 689 C C . VAL A 1 84 ? 10.133 -3.832 -27.511 1.00 93.44 84 VAL A C 1
ATOM 691 O O . VAL A 1 84 ? 10.683 -4.882 -27.820 1.00 93.44 84 VAL A O 1
ATOM 694 N N . LYS A 1 85 ? 9.061 -3.373 -28.171 1.00 91.00 85 LYS A N 1
ATOM 695 C CA . LYS A 1 85 ? 8.404 -4.143 -29.241 1.00 91.00 85 LYS A CA 1
ATOM 696 C C . LYS A 1 85 ? 9.084 -4.032 -30.598 1.00 91.00 85 LYS A C 1
ATOM 698 O O . LYS A 1 85 ? 9.197 -5.035 -31.291 1.00 91.00 85 LYS A O 1
ATOM 703 N N . ASN A 1 86 ? 9.492 -2.827 -30.981 1.00 92.25 86 ASN A N 1
ATOM 704 C CA . ASN A 1 86 ? 10.037 -2.563 -32.309 1.00 92.25 86 ASN A CA 1
ATOM 705 C C . ASN A 1 86 ? 11.555 -2.772 -32.322 1.00 92.25 86 ASN A C 1
ATOM 707 O O . ASN A 1 86 ? 12.074 -3.516 -33.152 1.00 92.25 86 ASN A O 1
ATOM 711 N N . ASP A 1 87 ? 12.259 -2.215 -31.334 1.00 90.56 87 ASP A N 1
ATOM 712 C CA . ASP A 1 87 ? 13.727 -2.228 -31.300 1.00 90.56 87 ASP A CA 1
ATOM 713 C C . ASP A 1 87 ? 14.310 -3.362 -30.436 1.00 90.56 87 ASP A C 1
ATOM 715 O O . ASP A 1 87 ? 15.528 -3.521 -30.369 1.00 90.56 87 ASP A O 1
ATOM 719 N N . HIS A 1 88 ? 13.463 -4.165 -29.779 1.00 88.56 88 HIS A N 1
ATOM 720 C CA . HIS A 1 88 ? 13.860 -5.278 -28.901 1.00 88.56 88 HIS A CA 1
ATOM 721 C C . HIS A 1 88 ? 14.774 -4.852 -27.737 1.00 88.56 88 HIS A C 1
ATOM 723 O O . HIS A 1 88 ? 15.622 -5.613 -27.257 1.00 88.56 88 HIS A O 1
ATOM 729 N N . TRP A 1 89 ? 14.614 -3.614 -27.261 1.00 92.94 89 TRP A N 1
ATOM 730 C CA . TRP A 1 89 ? 15.409 -3.096 -26.152 1.00 92.94 89 TRP A CA 1
ATOM 731 C C . TRP A 1 89 ? 15.018 -3.732 -24.817 1.00 92.94 89 TRP A C 1
ATOM 733 O O . TRP A 1 89 ? 13.866 -4.075 -24.558 1.00 92.94 89 TRP A O 1
ATOM 743 N N . SER A 1 90 ? 15.996 -3.842 -23.914 1.00 91.75 90 SER A N 1
ATOM 744 C CA . SER A 1 90 ? 15.710 -4.165 -22.514 1.00 91.75 90 SER A CA 1
ATOM 745 C C . SER A 1 90 ? 15.106 -2.957 -21.788 1.00 91.75 90 SER A C 1
ATOM 747 O O . SER A 1 90 ? 15.422 -1.810 -22.102 1.00 91.75 90 SER A O 1
ATOM 749 N N . LEU A 1 91 ? 14.290 -3.201 -20.755 1.00 93.25 91 LEU A N 1
ATOM 750 C CA . LEU A 1 91 ? 13.727 -2.123 -19.926 1.00 93.25 91 LEU A CA 1
ATOM 751 C C . LEU A 1 91 ? 14.820 -1.255 -19.286 1.00 93.25 91 LEU A C 1
ATOM 753 O O . LEU A 1 91 ? 14.642 -0.049 -19.130 1.00 93.25 91 LEU A O 1
ATOM 757 N N . ASP A 1 92 ? 15.949 -1.867 -18.927 1.00 92.94 92 ASP A N 1
ATOM 758 C CA . ASP A 1 92 ? 17.108 -1.163 -18.382 1.00 92.94 92 ASP A CA 1
ATOM 759 C C . ASP A 1 92 ? 17.743 -0.225 -19.419 1.00 92.94 92 ASP A C 1
ATOM 761 O O . ASP A 1 92 ? 18.062 0.917 -19.088 1.00 92.94 92 ASP A O 1
ATOM 765 N N . ALA A 1 93 ? 17.839 -0.657 -20.682 1.00 93.38 93 ALA A N 1
ATOM 766 C CA . ALA A 1 93 ? 18.321 0.183 -21.778 1.00 93.38 93 ALA A CA 1
ATOM 767 C C . ALA A 1 93 ? 17.385 1.371 -22.045 1.00 93.38 93 ALA A C 1
ATOM 769 O O . ALA A 1 93 ? 17.864 2.491 -22.207 1.00 93.38 93 ALA A O 1
ATOM 770 N N . CYS A 1 94 ? 16.062 1.167 -22.011 1.00 93.94 94 CYS A N 1
ATOM 771 C CA . CYS A 1 94 ? 15.098 2.258 -22.187 1.00 93.94 94 CYS A CA 1
ATOM 772 C C . CYS A 1 94 ? 15.221 3.331 -21.094 1.00 93.94 94 CYS A C 1
ATOM 774 O O . CYS A 1 94 ? 15.165 4.520 -21.396 1.00 93.94 94 CYS A O 1
ATOM 776 N N . VAL A 1 95 ? 15.396 2.931 -19.827 1.00 94.38 95 VAL A N 1
ATOM 777 C CA . VAL A 1 95 ? 15.600 3.891 -18.726 1.00 94.38 95 VAL A CA 1
ATOM 778 C C . VAL A 1 95 ? 16.941 4.608 -18.876 1.00 94.38 95 VAL A C 1
ATOM 780 O O . VAL A 1 95 ? 17.000 5.821 -18.691 1.00 94.38 95 VAL A O 1
ATOM 783 N N . GLY A 1 96 ? 18.006 3.878 -19.220 1.00 93.69 96 GLY A N 1
ATOM 784 C CA . GLY A 1 96 ? 19.337 4.450 -19.424 1.00 93.69 96 GLY A CA 1
ATOM 785 C C . GLY A 1 96 ? 19.369 5.485 -20.548 1.00 93.69 96 GLY A C 1
ATOM 786 O O . GLY A 1 96 ? 19.873 6.588 -20.343 1.00 93.69 96 GLY A O 1
ATOM 787 N N . GLU A 1 97 ? 18.772 5.172 -21.703 1.00 94.31 97 GLU A N 1
ATOM 788 C CA . GLU A 1 97 ? 18.665 6.127 -22.812 1.00 94.31 97 GLU A CA 1
ATOM 789 C C . GLU A 1 97 ? 17.836 7.339 -22.407 1.00 94.31 97 GLU A C 1
ATOM 791 O O . GLU A 1 97 ? 18.281 8.456 -22.640 1.00 94.31 97 GLU A O 1
ATOM 796 N N . ALA A 1 98 ? 16.686 7.144 -21.753 1.00 93.19 98 ALA A N 1
ATOM 797 C CA . ALA A 1 98 ? 15.805 8.247 -21.374 1.00 93.19 98 ALA A CA 1
ATOM 798 C C . ALA A 1 98 ? 16.475 9.234 -20.406 1.00 93.19 98 ALA A C 1
ATOM 800 O O . ALA A 1 98 ? 16.225 10.437 -20.475 1.00 93.19 98 ALA A O 1
ATOM 801 N N . LEU A 1 99 ? 17.339 8.730 -19.518 1.00 92.50 99 LEU A N 1
ATOM 802 C CA . LEU A 1 99 ? 18.151 9.558 -18.627 1.00 92.50 99 LEU A CA 1
ATOM 803 C C . LEU A 1 99 ? 19.253 10.302 -19.388 1.00 92.50 99 LEU A C 1
ATOM 805 O O . LEU A 1 99 ? 19.487 11.476 -19.119 1.00 92.50 99 LEU A O 1
ATOM 809 N N . HIS A 1 100 ? 19.918 9.638 -20.334 1.00 92.75 100 HIS A N 1
ATOM 810 C CA . HIS A 1 100 ? 21.005 10.236 -21.109 1.00 92.75 100 HIS A CA 1
ATOM 811 C C . HIS A 1 100 ? 20.500 11.282 -22.111 1.00 92.75 100 HIS A C 1
ATOM 813 O O . HIS A 1 100 ? 21.089 12.348 -22.268 1.00 92.75 100 HIS A O 1
ATOM 819 N N . SER A 1 101 ? 19.380 10.999 -22.774 1.00 88.81 101 SER A N 1
ATOM 820 C CA . SER A 1 101 ? 18.807 11.845 -23.816 1.00 88.81 101 SER A CA 1
ATOM 821 C C . SER A 1 101 ? 18.083 13.077 -23.272 1.00 88.81 101 SER A C 1
ATOM 823 O O . SER A 1 101 ? 17.747 13.966 -24.051 1.00 88.81 101 SER A O 1
ATOM 825 N N . SER A 1 102 ? 17.836 13.146 -21.955 1.00 85.81 102 SER A N 1
ATOM 826 C CA . SER A 1 102 ? 17.110 14.238 -21.280 1.00 85.81 102 SER A CA 1
ATOM 827 C C . SER A 1 102 ? 15.751 14.582 -21.915 1.00 85.81 102 SER A C 1
ATOM 829 O O . SER A 1 102 ? 15.219 15.670 -21.706 1.00 85.81 102 SER A O 1
ATOM 831 N N . ARG A 1 103 ? 15.160 13.652 -22.684 1.00 86.06 103 ARG A N 1
ATOM 832 C CA . ARG A 1 103 ? 13.864 13.835 -23.367 1.00 86.06 103 ARG A CA 1
ATOM 833 C C . ARG A 1 103 ? 12.685 13.851 -22.398 1.00 86.06 103 ARG A C 1
ATOM 835 O O . ARG A 1 103 ? 11.631 14.388 -22.719 1.00 86.06 103 ARG A O 1
ATOM 842 N N . PHE A 1 104 ? 12.857 13.237 -21.230 1.00 90.56 104 PHE A N 1
ATOM 843 C CA . PHE A 1 104 ? 11.841 13.130 -20.192 1.00 90.56 104 PHE A CA 1
ATOM 844 C C . PHE A 1 104 ? 12.330 13.796 -18.914 1.00 90.56 104 PHE A C 1
ATOM 846 O O . PHE A 1 104 ? 13.504 13.695 -18.553 1.00 90.56 104 PHE A O 1
ATOM 853 N N . SER A 1 105 ? 11.415 14.433 -18.184 1.00 89.12 105 SER A N 1
ATOM 854 C CA . SER A 1 105 ? 11.757 14.951 -16.861 1.00 89.12 105 SER A CA 1
ATOM 855 C C . SER A 1 105 ? 12.065 13.792 -15.894 1.00 89.12 105 SER A C 1
ATOM 857 O O . SER A 1 105 ? 11.411 12.744 -15.957 1.00 89.12 105 SER A O 1
ATOM 859 N N . PRO A 1 106 ? 13.003 13.952 -14.938 1.00 86.81 106 PRO A N 1
ATOM 860 C CA . PRO A 1 106 ? 13.340 12.890 -13.984 1.00 86.81 106 PRO A CA 1
ATOM 861 C C . PRO A 1 106 ? 12.145 12.367 -13.168 1.00 86.81 106 PRO A C 1
ATOM 863 O O . PRO A 1 106 ? 12.163 11.234 -12.693 1.00 86.81 106 PRO A O 1
ATOM 866 N N . SER A 1 107 ? 11.090 13.171 -12.998 1.00 87.94 107 SER A N 1
ATOM 867 C CA . SER A 1 107 ? 9.861 12.780 -12.297 1.00 87.94 107 SER A CA 1
ATOM 868 C C . SER A 1 107 ? 8.960 11.844 -13.114 1.00 87.94 107 SER A C 1
ATOM 870 O O . SER A 1 107 ? 8.221 11.053 -12.509 1.00 87.94 107 SER A O 1
ATOM 872 N N . GLN A 1 108 ? 9.047 11.921 -14.447 1.00 90.31 108 GLN A N 1
ATOM 873 C CA . GLN A 1 108 ? 8.320 11.097 -15.418 1.00 90.31 108 GLN A CA 1
ATOM 874 C C . GLN A 1 108 ? 9.038 9.779 -15.739 1.00 90.31 108 GLN A C 1
ATOM 876 O O . GLN A 1 108 ? 8.411 8.840 -16.227 1.00 90.31 108 GLN A O 1
ATOM 881 N N . ILE A 1 109 ? 10.339 9.680 -15.455 1.00 92.81 109 ILE A N 1
ATOM 882 C CA . ILE A 1 109 ? 11.101 8.449 -15.673 1.00 92.81 109 ILE A CA 1
ATOM 883 C C . ILE A 1 109 ? 10.819 7.468 -14.531 1.00 92.81 109 ILE A C 1
ATOM 885 O O . ILE A 1 109 ? 11.033 7.742 -13.346 1.00 92.81 109 ILE A O 1
ATOM 889 N N . ILE A 1 110 ? 10.330 6.284 -14.893 1.00 93.31 110 ILE A N 1
ATOM 890 C CA . ILE A 1 110 ? 10.079 5.195 -13.951 1.00 93.31 110 ILE A CA 1
ATOM 891 C C . ILE A 1 110 ? 11.354 4.356 -13.810 1.00 93.31 110 ILE A C 1
ATOM 893 O O . ILE A 1 110 ? 12.011 4.030 -14.793 1.00 93.31 110 ILE A O 1
ATOM 897 N N . SER A 1 111 ? 11.695 3.956 -12.581 1.00 91.88 111 SER A N 1
ATOM 898 C CA . SER A 1 111 ? 12.846 3.079 -12.347 1.00 91.88 111 SER A CA 1
ATOM 899 C C . SER A 1 111 ? 12.664 1.700 -12.985 1.00 91.88 111 SER A C 1
ATOM 901 O O . SER A 1 111 ? 11.556 1.158 -13.024 1.00 91.88 111 SER A O 1
ATOM 903 N N . THR A 1 112 ? 13.768 1.076 -13.396 1.00 92.62 112 THR A N 1
ATOM 904 C CA . THR A 1 112 ? 13.771 -0.238 -14.065 1.00 92.62 112 THR A CA 1
ATOM 905 C C . THR A 1 112 ? 13.027 -1.303 -13.261 1.00 92.62 112 THR A C 1
ATOM 907 O O . THR A 1 112 ? 12.149 -1.990 -13.776 1.00 92.62 112 THR A O 1
ATOM 910 N N . LYS A 1 113 ? 13.278 -1.368 -11.948 1.00 92.00 113 LYS A N 1
ATOM 911 C CA . LYS A 1 113 ? 12.571 -2.264 -11.019 1.00 92.00 113 LYS A CA 1
ATOM 912 C C . LYS A 1 113 ? 11.052 -2.083 -11.064 1.00 92.00 113 LYS A C 1
ATOM 914 O O . LYS A 1 113 ? 10.313 -3.060 -10.969 1.00 92.00 113 LYS A O 1
ATOM 919 N N . THR A 1 114 ? 10.585 -0.843 -11.175 1.00 92.88 114 THR A N 1
ATOM 920 C CA . THR A 1 114 ? 9.152 -0.543 -11.234 1.00 92.88 114 THR A CA 1
ATOM 921 C C . THR A 1 114 ? 8.567 -0.948 -12.585 1.00 92.88 114 THR A C 1
ATOM 923 O O . THR A 1 114 ? 7.479 -1.513 -12.603 1.00 92.88 114 THR A O 1
ATOM 926 N N . LEU A 1 115 ? 9.300 -0.758 -13.689 1.00 93.50 115 LEU A N 1
ATOM 927 C CA . LEU A 1 115 ? 8.893 -1.257 -15.008 1.00 93.50 115 LEU A CA 1
ATOM 928 C C . LEU A 1 115 ? 8.769 -2.784 -15.024 1.00 93.50 115 LEU A C 1
ATOM 930 O O . LEU A 1 115 ? 7.730 -3.295 -15.430 1.00 93.50 115 LEU A O 1
ATOM 934 N N . TYR A 1 116 ? 9.764 -3.518 -14.511 1.00 91.75 116 TYR A N 1
ATOM 935 C CA . TYR A 1 116 ? 9.672 -4.980 -14.400 1.00 91.75 116 TYR A CA 1
ATOM 936 C C . TYR A 1 116 ? 8.464 -5.413 -13.563 1.00 91.75 116 TYR A C 1
ATOM 938 O O . TYR A 1 116 ? 7.746 -6.323 -13.966 1.00 91.75 116 TYR A O 1
ATOM 946 N N . ASN A 1 117 ? 8.203 -4.730 -12.442 1.00 91.75 117 ASN A N 1
ATOM 947 C CA . ASN A 1 117 ? 7.021 -4.984 -11.621 1.00 91.75 117 ASN A CA 1
ATOM 948 C C . ASN A 1 117 ? 5.719 -4.729 -12.398 1.00 91.75 117 ASN A C 1
ATOM 950 O O . ASN A 1 117 ? 4.777 -5.501 -12.283 1.00 91.75 117 ASN A O 1
ATOM 954 N N . TYR A 1 118 ? 5.653 -3.677 -13.217 1.00 93.38 118 TYR A N 1
ATOM 955 C CA . TYR A 1 118 ? 4.468 -3.400 -14.033 1.00 93.38 118 TYR A CA 1
ATOM 956 C C . TYR A 1 118 ? 4.256 -4.461 -15.113 1.00 93.38 118 TYR A C 1
ATOM 958 O O . TYR A 1 118 ? 3.114 -4.844 -15.349 1.00 93.38 118 TYR A O 1
ATOM 966 N N . VAL A 1 119 ? 5.329 -4.982 -15.716 1.00 91.81 119 VAL A N 1
ATOM 967 C CA . VAL A 1 119 ? 5.240 -6.126 -16.636 1.00 91.81 119 VAL A CA 1
ATOM 968 C C . VAL A 1 119 ? 4.750 -7.381 -15.911 1.00 91.81 119 VAL A C 1
ATOM 970 O O . VAL A 1 119 ? 3.834 -8.038 -16.393 1.00 91.81 119 VAL A O 1
ATOM 973 N N . ASP A 1 120 ? 5.307 -7.700 -14.738 1.00 89.31 120 ASP A N 1
ATOM 974 C CA . ASP A 1 120 ? 4.888 -8.869 -13.947 1.00 89.31 120 ASP A CA 1
ATOM 975 C C . ASP A 1 120 ? 3.421 -8.789 -13.503 1.00 89.31 120 ASP A C 1
ATOM 977 O O . ASP A 1 120 ? 2.733 -9.806 -13.453 1.00 89.31 120 ASP A O 1
ATOM 981 N N . LEU A 1 121 ? 2.935 -7.580 -13.212 1.00 90.31 121 LEU A N 1
ATOM 982 C CA . LEU A 1 121 ? 1.536 -7.310 -12.880 1.00 90.31 121 LEU A CA 1
ATOM 983 C C . LEU A 1 121 ? 0.616 -7.238 -14.114 1.00 90.31 121 LEU A C 1
ATOM 985 O O . LEU A 1 121 ? -0.590 -7.072 -13.946 1.00 90.31 121 LEU A O 1
ATOM 989 N N . GLY A 1 122 ? 1.155 -7.322 -15.336 1.00 91.00 122 GLY A N 1
ATOM 990 C CA . GLY A 1 122 ? 0.385 -7.199 -16.579 1.00 91.00 122 GLY A CA 1
ATOM 991 C C . GLY A 1 122 ? -0.164 -5.792 -16.845 1.00 91.00 122 GLY A C 1
ATOM 992 O O . GLY A 1 122 ? -1.117 -5.632 -17.599 1.00 91.00 122 GLY A O 1
ATOM 993 N N . LEU A 1 123 ? 0.417 -4.766 -16.218 1.00 91.31 123 LEU A N 1
ATOM 994 C CA . LEU A 1 123 ? -0.004 -3.365 -16.349 1.00 91.31 123 LEU A CA 1
ATOM 995 C C . LEU A 1 123 ? 0.531 -2.694 -17.621 1.00 91.31 123 LEU A C 1
ATOM 997 O O . LEU A 1 123 ? 0.075 -1.613 -17.986 1.00 91.31 123 LEU A O 1
ATOM 1001 N N . LEU A 1 124 ? 1.518 -3.311 -18.270 1.00 92.56 124 LEU A N 1
ATOM 1002 C CA . LEU A 1 124 ? 2.075 -2.870 -19.544 1.00 92.56 124 LEU A CA 1
ATOM 1003 C C . LEU A 1 124 ? 1.714 -3.885 -20.631 1.00 92.56 124 LEU A C 1
ATOM 1005 O O . LEU A 1 124 ? 1.704 -5.084 -20.352 1.00 92.56 124 LEU A O 1
ATOM 1009 N N . PRO A 1 125 ? 1.499 -3.453 -21.884 1.00 91.06 125 PRO A N 1
ATOM 1010 C CA . PRO A 1 125 ? 1.247 -4.345 -23.016 1.00 91.06 125 PRO A CA 1
ATOM 1011 C C . PRO A 1 125 ? 2.539 -5.033 -23.504 1.00 91.06 125 PRO A C 1
ATOM 1013 O O . PRO A 1 125 ? 2.748 -5.159 -24.709 1.00 91.06 125 PRO A O 1
ATOM 1016 N N . ILE A 1 126 ? 3.412 -5.429 -22.577 1.00 90.81 126 ILE A N 1
ATOM 1017 C CA . ILE A 1 126 ? 4.690 -6.116 -22.780 1.00 90.81 126 ILE A CA 1
ATOM 1018 C C . ILE A 1 126 ? 4.557 -7.471 -22.097 1.00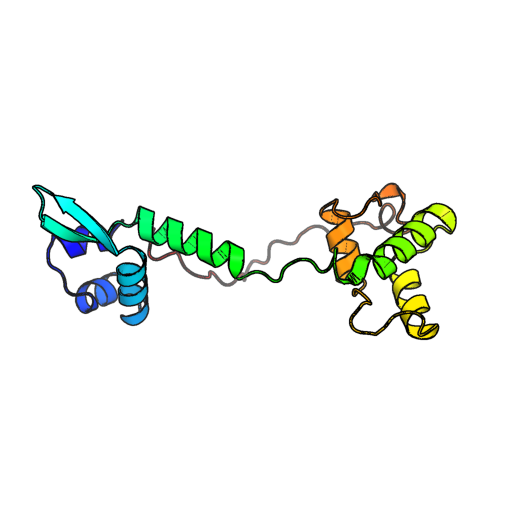 90.81 126 ILE A C 1
ATOM 1020 O O . ILE A 1 126 ? 4.191 -7.547 -20.923 1.00 90.81 126 ILE A O 1
ATOM 1024 N N . LYS A 1 127 ? 4.850 -8.548 -22.815 1.00 87.56 127 LYS A N 1
ATOM 1025 C CA . LYS A 1 127 ? 4.860 -9.904 -22.274 1.00 87.56 127 LYS A CA 1
ATOM 1026 C C . LYS A 1 127 ? 6.275 -10.283 -21.855 1.00 87.56 127 LYS A C 1
ATOM 1028 O O . LYS A 1 127 ? 7.265 -9.733 -22.323 1.00 87.56 127 LYS A O 1
ATOM 1033 N N . ASN A 1 128 ? 6.390 -11.306 -21.012 1.00 85.88 128 ASN A N 1
ATOM 1034 C CA . ASN A 1 128 ? 7.701 -11.836 -20.626 1.00 85.88 128 ASN A CA 1
ATOM 1035 C C . ASN A 1 128 ? 8.513 -12.380 -21.815 1.00 85.88 128 ASN A C 1
ATOM 1037 O O . ASN A 1 128 ? 9.732 -12.454 -21.700 1.00 85.88 128 ASN A O 1
ATOM 1041 N N . ILE A 1 129 ? 7.848 -12.737 -22.922 1.00 85.56 129 ILE A N 1
ATOM 1042 C CA . ILE A 1 129 ? 8.487 -13.158 -24.177 1.00 85.56 129 ILE A CA 1
ATOM 1043 C C . ILE A 1 129 ? 9.193 -12.010 -24.903 1.00 85.56 129 ILE A C 1
ATOM 1045 O O . ILE A 1 129 ? 10.191 -12.247 -25.568 1.00 85.56 129 ILE A O 1
ATOM 1049 N N . ASP A 1 130 ? 8.720 -10.778 -24.713 1.00 86.06 130 ASP A N 1
ATOM 1050 C CA . ASP A 1 130 ? 9.278 -9.588 -25.3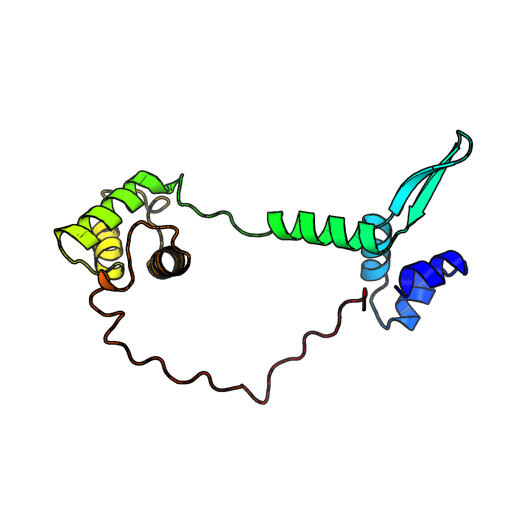58 1.00 86.06 130 ASP A CA 1
ATOM 1051 C C . ASP A 1 130 ? 10.541 -9.100 -24.620 1.00 86.06 130 ASP A C 1
ATOM 1053 O O . ASP A 1 130 ? 11.222 -8.181 -25.061 1.00 86.06 130 ASP A O 1
ATOM 1057 N N . LEU A 1 131 ? 10.857 -9.688 -23.456 1.00 87.75 131 LEU A N 1
ATOM 1058 C CA . LEU A 1 131 ? 11.986 -9.288 -22.623 1.00 87.75 131 LEU A CA 1
ATOM 1059 C C . LEU A 1 131 ? 13.205 -10.189 -22.885 1.00 87.75 131 LEU A C 1
ATOM 1061 O O . LEU A 1 131 ? 13.227 -11.328 -22.400 1.00 87.75 131 LEU A O 1
ATOM 1065 N N . PRO A 1 132 ? 14.270 -9.672 -23.530 1.00 80.50 132 PRO A N 1
ATOM 1066 C CA . PRO A 1 132 ? 15.340 -10.492 -24.109 1.00 80.50 132 PRO A CA 1
ATOM 1067 C C . PRO A 1 132 ? 16.075 -11.373 -23.089 1.00 80.50 132 PRO A C 1
ATOM 1069 O O . PRO A 1 132 ? 16.468 -12.492 -23.395 1.00 80.50 132 PRO A O 1
ATOM 1072 N N . ALA A 1 133 ? 16.229 -10.918 -21.842 1.00 77.56 133 ALA A N 1
ATOM 1073 C CA . ALA A 1 133 ? 16.964 -11.655 -20.809 1.00 77.56 133 ALA A CA 1
ATOM 1074 C C . ALA A 1 133 ? 16.072 -12.448 -19.834 1.00 77.56 133 ALA A C 1
ATOM 1076 O O . ALA A 1 133 ? 16.586 -13.186 -18.989 1.00 77.56 133 ALA A O 1
ATOM 1077 N N . LYS A 1 134 ? 14.742 -12.281 -19.877 1.00 79.94 134 LYS A N 1
ATOM 1078 C CA . LYS A 1 134 ? 13.869 -12.776 -18.797 1.00 79.94 134 LYS A CA 1
ATOM 1079 C C . LYS A 1 134 ? 13.604 -14.275 -18.888 1.00 79.94 134 LYS A C 1
ATOM 1081 O O . LYS A 1 134 ? 13.569 -14.935 -17.852 1.00 79.94 134 LYS A O 1
ATOM 1086 N N . LEU A 1 135 ? 13.454 -14.801 -20.103 1.00 78.06 135 LEU A N 1
ATOM 1087 C CA . LEU A 1 135 ? 13.234 -16.229 -20.352 1.00 78.06 135 LEU A CA 1
ATOM 1088 C C . LEU A 1 135 ? 14.491 -17.074 -20.116 1.00 78.06 135 LEU A C 1
ATOM 1090 O O . LEU A 1 135 ? 14.391 -18.177 -19.592 1.00 78.06 135 LEU A O 1
ATOM 1094 N N . HIS A 1 136 ? 15.675 -16.544 -20.432 1.00 78.50 136 HIS A N 1
ATOM 1095 C CA . HIS A 1 136 ? 16.945 -17.261 -20.264 1.00 78.50 136 HIS A CA 1
ATOM 1096 C C . HIS A 1 136 ? 17.447 -17.303 -18.813 1.00 78.50 136 HIS A C 1
ATOM 1098 O O . HIS A 1 136 ? 18.359 -18.061 -18.480 1.00 78.50 136 HIS A O 1
ATOM 1104 N N . ARG A 1 137 ? 16.891 -16.473 -17.925 1.00 77.31 137 ARG A N 1
ATOM 1105 C CA . ARG A 1 137 ? 17.398 -16.338 -16.561 1.00 77.31 137 ARG A CA 1
ATOM 1106 C C . ARG A 1 137 ? 16.859 -17.437 -15.648 1.00 77.31 137 ARG A C 1
ATOM 1108 O O . ARG A 1 137 ? 15.715 -17.389 -15.198 1.00 77.31 137 ARG A O 1
ATOM 1115 N N . ASN A 1 138 ? 17.744 -18.345 -15.244 1.00 77.69 138 ASN A N 1
ATOM 1116 C CA . ASN A 1 138 ? 17.451 -19.327 -14.203 1.00 77.69 138 ASN A CA 1
ATOM 1117 C C . ASN A 1 138 ? 17.168 -18.633 -12.860 1.00 77.69 138 ASN A C 1
ATOM 1119 O O . ASN A 1 138 ? 18.037 -17.981 -12.268 1.00 77.69 138 ASN A O 1
ATOM 1123 N N . LYS A 1 139 ? 15.937 -18.771 -12.355 1.00 72.88 139 LYS A N 1
ATOM 1124 C CA . LYS A 1 139 ? 15.579 -18.297 -11.013 1.00 72.88 139 LYS A CA 1
ATOM 1125 C C . LYS A 1 139 ? 16.231 -19.220 -9.987 1.00 72.88 139 LYS A C 1
ATOM 1127 O O . LYS A 1 139 ? 15.991 -20.423 -9.990 1.00 72.88 139 LYS A O 1
ATOM 1132 N N . LYS A 1 140 ? 17.039 -18.656 -9.084 1.00 77.00 140 LYS A N 1
ATOM 1133 C CA . LYS A 1 140 ? 17.524 -19.405 -7.917 1.00 77.00 140 LYS A CA 1
ATOM 1134 C C . LYS A 1 140 ? 16.320 -19.883 -7.103 1.00 77.00 140 LYS A C 1
ATOM 1136 O O . LYS A 1 140 ? 15.356 -19.132 -6.939 1.00 77.00 140 LYS A O 1
ATOM 1141 N N . SER A 1 141 ? 16.381 -21.113 -6.598 1.00 78.50 141 SER A N 1
ATOM 1142 C CA . SER A 1 141 ? 15.330 -21.657 -5.741 1.00 78.50 141 SER A CA 1
ATOM 1143 C C . SER A 1 141 ? 15.130 -20.770 -4.509 1.00 78.50 141 SER A C 1
ATOM 1145 O O . SER A 1 141 ? 16.072 -20.192 -3.956 1.00 78.50 141 SER A O 1
ATOM 1147 N N . THR A 1 142 ? 13.872 -20.616 -4.093 1.00 75.25 142 THR A N 1
ATOM 1148 C CA . THR A 1 142 ? 13.545 -19.795 -2.925 1.00 75.25 142 THR A CA 1
ATOM 1149 C C . THR A 1 142 ? 13.976 -20.555 -1.677 1.00 75.25 142 THR A C 1
ATOM 1151 O O . THR A 1 142 ? 13.356 -21.546 -1.303 1.00 75.25 142 THR A O 1
ATOM 1154 N N . ARG A 1 143 ? 15.049 -20.105 -1.020 1.00 78.38 143 ARG A N 1
ATOM 1155 C CA . ARG A 1 143 ? 15.500 -20.700 0.241 1.00 78.38 143 ARG A CA 1
ATOM 1156 C C . ARG A 1 143 ? 14.607 -20.207 1.379 1.00 78.38 143 ARG A C 1
ATOM 1158 O O . ARG A 1 143 ? 14.574 -19.008 1.665 1.00 78.38 143 ARG A O 1
ATOM 1165 N N . ALA A 1 144 ? 13.909 -21.121 2.051 1.00 74.31 144 ALA A N 1
ATOM 1166 C CA . ALA A 1 144 ? 13.239 -20.803 3.305 1.00 74.31 144 ALA A CA 1
ATOM 1167 C C . ALA A 1 144 ? 14.300 -20.367 4.331 1.00 74.31 144 ALA A C 1
ATOM 1169 O O . ALA A 1 144 ? 15.250 -21.094 4.621 1.00 74.31 144 ALA A O 1
ATOM 1170 N N . ARG A 1 145 ? 14.190 -19.136 4.839 1.00 72.25 145 ARG A N 1
ATOM 1171 C CA . ARG A 1 145 ? 15.118 -18.618 5.849 1.00 72.25 145 ARG A CA 1
ATOM 1172 C C . ARG A 1 145 ? 14.680 -19.138 7.217 1.00 72.25 145 ARG A C 1
ATOM 1174 O O . ARG A 1 145 ? 13.665 -18.671 7.724 1.00 72.25 145 ARG A O 1
ATOM 1181 N N . ASN A 1 146 ? 15.464 -20.0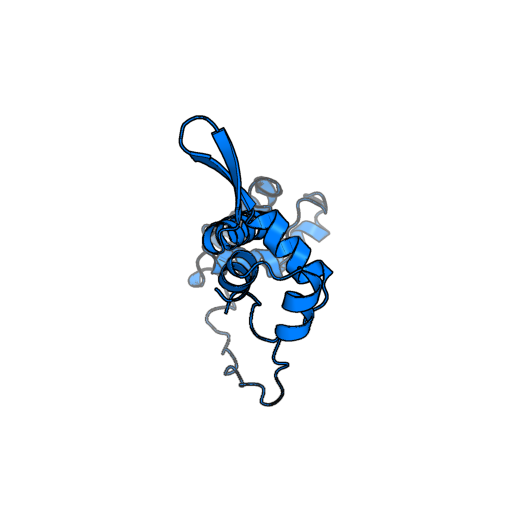40 7.814 1.00 74.88 146 ASN A N 1
ATOM 1182 C CA . ASN A 1 146 ? 15.183 -20.615 9.141 1.00 74.88 146 ASN A CA 1
ATOM 1183 C C . ASN A 1 146 ? 14.951 -19.527 10.207 1.00 74.88 146 ASN A C 1
ATOM 1185 O O . ASN A 1 146 ? 14.003 -19.596 10.981 1.00 74.88 146 ASN A O 1
ATOM 1189 N N . ASN A 1 147 ? 15.746 -18.452 10.172 1.00 78.88 147 ASN A N 1
ATOM 1190 C CA . ASN A 1 147 ? 15.646 -17.332 11.112 1.00 78.88 147 ASN A CA 1
ATOM 1191 C C . ASN A 1 147 ? 14.799 -16.183 10.538 1.00 78.88 147 ASN A C 1
ATOM 1193 O O . ASN A 1 147 ? 15.308 -15.087 10.283 1.00 78.88 147 ASN A O 1
ATOM 1197 N N . LYS A 1 148 ? 13.509 -16.424 10.274 1.00 74.50 148 LYS A N 1
ATOM 1198 C CA . LYS A 1 148 ? 12.565 -15.357 9.898 1.00 74.50 148 LYS A CA 1
ATOM 1199 C C . LYS A 1 148 ? 11.907 -14.777 11.154 1.00 74.50 148 LYS A C 1
ATOM 1201 O O . LYS A 1 148 ? 11.330 -15.508 11.952 1.00 74.50 148 LYS A O 1
ATOM 1206 N N . LYS A 1 149 ? 11.963 -13.450 11.317 1.00 73.38 149 LYS A N 1
ATOM 1207 C CA . LYS A 1 149 ? 11.310 -12.736 12.427 1.00 73.38 149 LYS A CA 1
ATOM 1208 C C . LYS A 1 149 ? 9.791 -12.963 12.366 1.00 73.38 149 LYS A C 1
ATOM 1210 O O . LYS A 1 149 ? 9.163 -12.605 11.369 1.00 73.38 149 LYS A O 1
ATOM 1215 N N . LYS A 1 150 ? 9.208 -13.558 13.412 1.00 73.25 150 LYS A N 1
ATOM 1216 C CA . LYS A 1 150 ? 7.750 -13.700 13.562 1.00 73.25 150 LYS A CA 1
ATOM 1217 C C . LYS A 1 150 ? 7.179 -12.346 13.996 1.00 73.25 150 LYS A C 1
ATOM 1219 O O . LYS A 1 150 ? 7.540 -11.847 15.055 1.00 73.25 150 LYS A O 1
ATOM 1224 N N . LEU A 1 151 ? 6.327 -11.732 13.172 1.00 71.62 151 LEU A N 1
ATOM 1225 C CA . LEU A 1 151 ? 5.781 -10.382 13.408 1.00 71.62 151 LEU A CA 1
ATOM 1226 C C . LEU A 1 151 ? 4.599 -10.348 14.404 1.00 71.62 151 LEU A C 1
ATOM 1228 O O . LEU A 1 151 ? 4.020 -9.289 14.624 1.00 71.62 151 LEU A O 1
ATOM 1232 N N . GLY A 1 152 ? 4.294 -11.481 15.046 1.00 64.94 152 GLY A N 1
ATOM 1233 C CA . GLY A 1 152 ? 3.152 -11.648 15.948 1.00 64.94 152 GLY A CA 1
ATOM 1234 C C . GLY A 1 152 ? 1.817 -11.799 15.210 1.00 64.94 152 GLY A C 1
ATOM 1235 O O . GLY A 1 152 ? 1.725 -11.536 14.013 1.00 64.94 152 GLY A O 1
ATOM 1236 N N . THR A 1 153 ? 0.798 -12.248 15.939 1.00 63.44 153 THR A N 1
ATOM 1237 C CA . THR A 1 153 ? -0.603 -12.349 15.495 1.00 63.44 153 THR A CA 1
ATOM 1238 C C . THR A 1 153 ? -1.322 -11.007 15.634 1.00 63.44 153 THR A C 1
ATOM 1240 O O . THR A 1 153 ? -0.931 -10.170 16.461 1.00 63.44 153 THR A O 1
ATOM 1243 N N . SER A 1 154 ? -2.349 -10.781 14.808 1.00 64.06 154 SER A N 1
ATOM 1244 C CA . SER A 1 154 ? -3.225 -9.613 14.936 1.00 64.06 154 SER A CA 1
ATOM 1245 C C . SER A 1 154 ? -3.933 -9.643 16.292 1.00 64.06 154 SER A C 1
ATOM 1247 O O . SER A 1 154 ? -4.087 -10.699 16.885 1.00 64.06 154 SER A O 1
ATOM 1249 N N . ILE A 1 155 ? -4.376 -8.493 16.796 1.00 68.00 155 ILE A N 1
ATOM 1250 C CA . ILE A 1 155 ? -5.210 -8.429 18.015 1.00 68.00 155 ILE A CA 1
ATOM 1251 C C . ILE A 1 155 ? -6.677 -8.815 17.755 1.00 68.00 155 ILE A C 1
ATOM 1253 O O . ILE A 1 155 ? -7.500 -8.795 18.670 1.00 68.00 155 ILE A O 1
ATOM 1257 N N . LEU A 1 156 ? -7.010 -9.068 16.486 1.00 56.81 156 LEU A N 1
ATOM 1258 C CA . LEU A 1 156 ? -8.322 -9.529 16.044 1.00 56.81 156 LEU A CA 1
ATOM 1259 C C . LEU A 1 156 ? -8.479 -11.050 16.197 1.00 56.81 156 LEU A C 1
ATOM 1261 O O . LEU A 1 156 ? -9.601 -11.482 16.491 1.00 56.81 156 LEU A O 1
ATOM 1265 N N . ASP A 1 157 ? -7.370 -11.784 16.035 1.00 48.56 157 ASP A N 1
ATOM 1266 C CA . ASP A 1 157 ? -7.233 -13.238 16.214 1.00 48.56 157 ASP A CA 1
ATOM 1267 C C . ASP A 1 157 ? -7.103 -13.586 17.705 1.00 48.56 157 ASP A C 1
ATOM 1269 O O . ASP A 1 157 ? -7.746 -14.567 18.136 1.00 48.56 157 ASP A O 1
#

pLDDT: mean 87.5, std 8.04, range [48.56, 94.94]

Secondary structure (DSSP, 8-state):
-HHHHHHHTT--HHHHHHHTT--HHHHHHHHHHHEEEEEETTEEEEEE-HHHHHHHHHHHHHHTSPPP-TTTTHHHHHHHHHHHHTS---HHHHHHHHHHS--S-TTTPPPHHHHHHHHHTT-SS--GGG-TTTTT--PPP----SSPPP----S--

Radius of gyration: 25.03 Å; chains: 1; bounding box: 57×37×64 Å